Protein AF-A0A9X2E1D4-F1 (afdb_monomer)

Organism: NCBI:txid2950106

Secondary structure (DSSP, 8-state):
----PPEEEEETTTTEEEEE-HHHHHHHHHHHHHHHHTT--EEEEEEPPGGG-S-EEEEEE-TTS-EEEE-SSSSPPPP-HHHHHHHHHHHTSTT-B---PPTT--------

pLDDT: mean 85.26, std 16.74, range [31.23, 97.88]

InterPro domains:
  IPR057204 Domain of unknown function DUF7882 [PF25355] (7-99)

Foldseek 3Di:
DDDQFWKWKFWAVVTDTDTDRLQLLLLVVVLLCVCQVVQHWFKEWEADDVVVDGDIDIDTDHNVIDIDIGHRDPDDHDDDVVVSVVQNVQCPDPNHGYRDDDVPPPDPPPDD

Nearest PDB structures (foldseek):
  4tuu-assembly1_A  TM=3.305E-01  e=2.975E+00  Homo sapiens
  8isi-assembly1_A  TM=3.293E-01  e=4.636E+00  Arabidopsis thaliana
  8iff-assembly1_A  TM=2.941E-01  e=8.737E+00  Arabidopsis thaliana
  5xgj-assembly1_A  TM=2.735E-01  e=6.781E+00  Homo sapiens

Radius of gyration: 14.37 Å; Cα contacts (8 Å, |Δi|>4): 155; chains: 1; bounding box: 40×37×34 Å

Mean predicted aligned error: 6.73 Å

Sequence (112 aa):
MRTDAISHLLYGTPPTPIALDDRALAHLQIVIIGRLRRSEAFLLSLPADVSTGSGRKALWMHGAVPLQFSYSDSQATTIDPAWIELLARAANSPQGLAPLAEPGSVQPDHAA

Structure (mmCIF, N/CA/C/O backbone):
data_AF-A0A9X2E1D4-F1
#
_entry.id   AF-A0A9X2E1D4-F1
#
loop_
_atom_site.group_PDB
_atom_site.id
_atom_site.type_symbol
_atom_site.label_atom_id
_atom_site.label_alt_id
_atom_site.label_comp_id
_atom_site.labe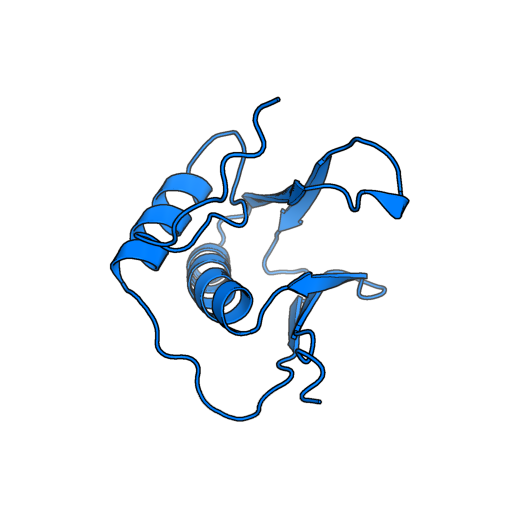l_asym_id
_atom_site.label_entity_id
_atom_site.label_seq_id
_atom_site.pdbx_PDB_ins_code
_atom_site.Cartn_x
_atom_site.Cartn_y
_atom_site.Cartn_z
_atom_site.occupancy
_atom_site.B_iso_or_equiv
_atom_site.auth_seq_id
_atom_site.auth_comp_id
_atom_site.auth_asym_id
_atom_site.auth_atom_id
_atom_site.pdbx_PDB_model_num
ATOM 1 N N . MET A 1 1 ? 28.060 8.495 4.742 1.00 40.59 1 MET A N 1
ATOM 2 C CA . MET A 1 1 ? 27.332 8.143 3.509 1.00 40.59 1 MET A CA 1
ATOM 3 C C . MET A 1 1 ? 26.215 7.202 3.927 1.00 40.59 1 MET A C 1
ATOM 5 O O . MET A 1 1 ? 26.481 6.035 4.169 1.00 40.59 1 MET A O 1
ATOM 9 N N . ARG A 1 2 ? 25.026 7.744 4.215 1.00 42.16 2 ARG A N 1
ATOM 10 C CA . ARG A 1 2 ? 23.866 6.932 4.591 1.00 42.16 2 ARG A CA 1
ATOM 11 C C . ARG A 1 2 ? 23.281 6.436 3.277 1.00 42.16 2 ARG A C 1
ATOM 13 O O . ARG A 1 2 ? 22.779 7.246 2.514 1.00 42.16 2 ARG A O 1
ATOM 20 N N . THR A 1 3 ? 23.486 5.162 2.965 1.00 47.38 3 THR A N 1
ATOM 21 C CA . THR A 1 3 ? 22.736 4.491 1.903 1.00 47.38 3 THR A CA 1
ATOM 22 C C . THR A 1 3 ? 21.268 4.669 2.264 1.00 47.38 3 THR A C 1
ATOM 24 O O . THR A 1 3 ? 20.888 4.241 3.355 1.00 47.38 3 THR A O 1
ATOM 27 N N . ASP A 1 4 ? 20.483 5.364 1.438 1.00 56.28 4 ASP A N 1
ATOM 28 C CA . ASP A 1 4 ? 19.027 5.346 1.571 1.00 56.28 4 ASP A CA 1
ATOM 29 C C . ASP A 1 4 ? 18.621 3.879 1.501 1.00 56.28 4 ASP A C 1
ATOM 31 O O . ASP A 1 4 ? 18.799 3.202 0.485 1.00 56.28 4 ASP A O 1
ATOM 35 N N . ALA A 1 5 ? 18.262 3.328 2.652 1.00 66.19 5 ALA A N 1
ATOM 36 C CA . ALA A 1 5 ? 17.959 1.924 2.753 1.00 66.19 5 ALA A CA 1
ATOM 37 C C . ALA A 1 5 ? 16.579 1.726 2.104 1.00 66.19 5 ALA A C 1
ATOM 39 O O . ALA A 1 5 ? 15.651 2.501 2.320 1.00 66.19 5 ALA A O 1
ATOM 40 N N . ILE A 1 6 ? 16.485 0.752 1.198 1.00 84.56 6 ILE A N 1
ATOM 41 C CA . ILE A 1 6 ? 15.305 0.560 0.353 1.00 84.56 6 ILE A CA 1
ATOM 42 C C . ILE A 1 6 ? 14.345 -0.401 1.049 1.00 84.56 6 ILE A C 1
ATOM 44 O O . ILE A 1 6 ? 14.700 -1.545 1.354 1.00 84.56 6 ILE A O 1
ATOM 48 N N . SER A 1 7 ? 13.112 0.052 1.255 1.00 92.31 7 SER A N 1
ATOM 49 C CA . SER A 1 7 ? 12.005 -0.775 1.721 1.00 92.31 7 SER A CA 1
ATOM 50 C C . SER A 1 7 ? 11.356 -1.550 0.582 1.00 92.31 7 SER A C 1
ATOM 52 O O . SER A 1 7 ? 11.432 -1.168 -0.586 1.00 92.31 7 SER A O 1
ATOM 54 N N . HIS A 1 8 ? 10.693 -2.655 0.918 1.00 94.81 8 HIS A N 1
ATOM 55 C CA . HIS A 1 8 ? 10.088 -3.537 -0.073 1.00 94.81 8 HIS A CA 1
ATOM 56 C C . HIS A 1 8 ? 8.646 -3.911 0.266 1.00 94.81 8 HIS A C 1
ATOM 58 O O . HIS A 1 8 ? 8.340 -4.393 1.359 1.00 94.81 8 HIS A O 1
ATOM 64 N N . LEU A 1 9 ? 7.773 -3.774 -0.730 1.00 95.69 9 LEU A N 1
ATOM 65 C CA . LEU A 1 9 ? 6.499 -4.478 -0.796 1.00 95.69 9 LEU A CA 1
ATOM 66 C C . LEU A 1 9 ? 6.724 -5.815 -1.508 1.00 95.69 9 LEU A C 1
ATOM 68 O O . LEU A 1 9 ? 7.216 -5.842 -2.634 1.00 95.69 9 LEU A O 1
ATOM 72 N N . LEU A 1 10 ? 6.363 -6.920 -0.866 1.00 96.12 10 LEU A N 1
ATOM 73 C CA . LEU A 1 10 ? 6.493 -8.267 -1.416 1.00 96.12 10 LEU A CA 1
ATOM 74 C C . LEU A 1 10 ? 5.098 -8.822 -1.691 1.00 96.12 10 LEU A C 1
ATOM 76 O O . LEU A 1 10 ? 4.271 -8.887 -0.778 1.00 96.12 10 LEU A O 1
ATOM 80 N N . TYR A 1 11 ? 4.840 -9.227 -2.934 1.00 96.00 11 TYR A N 1
ATOM 81 C CA . TYR A 1 11 ? 3.527 -9.726 -3.345 1.00 96.00 11 TYR A CA 1
ATOM 82 C C . TYR A 1 11 ? 3.618 -11.011 -4.176 1.00 96.00 11 TYR A C 1
ATOM 84 O O . TYR A 1 11 ? 4.443 -11.106 -5.086 1.00 96.00 11 TYR A O 1
ATOM 92 N N . GLY A 1 12 ? 2.742 -11.981 -3.894 1.00 95.31 12 GLY A N 1
ATOM 93 C CA . GLY A 1 12 ? 2.590 -13.202 -4.695 1.00 95.31 12 GLY A CA 1
ATOM 94 C C . GLY A 1 12 ? 3.455 -14.395 -4.272 1.00 95.31 12 GLY A C 1
ATOM 95 O O . GLY A 1 12 ? 4.071 -14.408 -3.207 1.00 95.31 12 GLY A O 1
ATOM 96 N N . THR A 1 13 ? 3.460 -15.430 -5.118 1.00 93.81 13 THR A N 1
ATOM 97 C CA . THR A 1 13 ? 4.226 -16.675 -4.936 1.00 93.81 13 THR A CA 1
ATOM 98 C C . THR A 1 13 ? 4.856 -17.109 -6.270 1.00 93.81 13 THR A C 1
ATOM 100 O O . THR A 1 13 ? 4.112 -17.535 -7.157 1.00 93.81 13 THR A O 1
ATOM 103 N N . PRO A 1 14 ? 6.191 -17.039 -6.439 1.00 92.94 14 PRO A N 1
ATOM 104 C CA . PRO A 1 14 ? 7.168 -16.514 -5.480 1.00 92.94 14 PRO A CA 1
ATOM 105 C C . PRO A 1 14 ? 6.973 -15.005 -5.214 1.00 92.94 14 PRO A C 1
ATOM 107 O O . PRO A 1 14 ? 6.415 -14.308 -6.066 1.00 92.94 14 PRO A O 1
ATOM 110 N N . PRO A 1 15 ? 7.394 -14.493 -4.041 1.00 93.31 15 PRO A N 1
ATOM 111 C CA . PRO A 1 15 ? 7.218 -13.086 -3.701 1.00 93.31 15 PRO A CA 1
ATOM 112 C C . PRO A 1 15 ? 7.999 -12.198 -4.671 1.00 93.31 15 PRO A C 1
ATOM 114 O O . PRO A 1 15 ? 9.209 -12.348 -4.834 1.00 93.31 15 PRO A O 1
ATOM 117 N N . THR A 1 16 ? 7.300 -11.258 -5.302 1.00 91.25 16 THR A N 1
ATOM 118 C CA . THR A 1 16 ? 7.904 -10.246 -6.171 1.00 91.25 16 THR A CA 1
ATOM 119 C C . THR A 1 16 ? 8.210 -8.992 -5.349 1.00 91.25 16 THR A C 1
ATOM 121 O O . THR A 1 16 ? 7.266 -8.401 -4.816 1.00 91.25 16 THR A O 1
ATOM 124 N N . PRO A 1 17 ? 9.486 -8.579 -5.221 1.00 92.75 17 PRO A N 1
ATOM 125 C CA . PRO A 1 17 ? 9.865 -7.371 -4.499 1.00 92.75 17 PRO A CA 1
A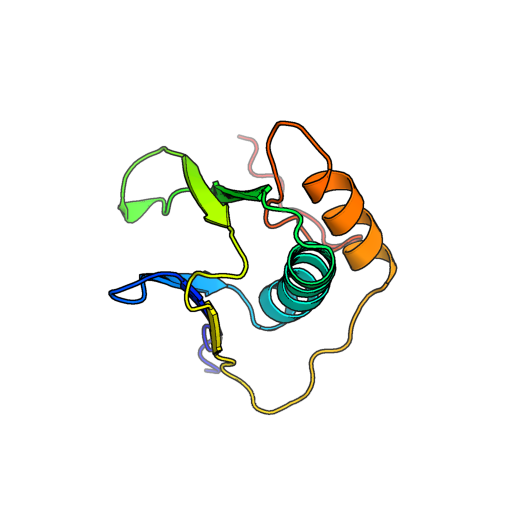TOM 126 C C . PRO A 1 17 ? 9.604 -6.109 -5.320 1.00 92.75 17 PRO A C 1
ATOM 128 O O . PRO A 1 17 ? 9.922 -6.036 -6.507 1.00 92.75 17 PRO A O 1
ATOM 131 N N . ILE A 1 18 ? 9.056 -5.096 -4.656 1.00 91.75 18 ILE A N 1
ATOM 132 C CA . ILE A 1 18 ? 8.839 -3.753 -5.193 1.00 91.75 18 ILE A CA 1
ATOM 133 C C . ILE A 1 18 ? 9.516 -2.770 -4.242 1.00 91.75 18 ILE A C 1
ATOM 135 O O . ILE A 1 18 ? 9.069 -2.603 -3.107 1.00 91.75 18 ILE A O 1
ATOM 139 N N . ALA A 1 19 ? 10.595 -2.153 -4.719 1.00 91.25 19 ALA A N 1
ATOM 140 C CA . ALA A 1 19 ? 11.361 -1.149 -3.993 1.00 91.25 19 ALA A CA 1
ATOM 141 C C . ALA A 1 19 ? 10.561 0.151 -3.838 1.00 91.25 19 ALA A C 1
ATOM 143 O O . ALA A 1 19 ? 10.025 0.675 -4.818 1.00 91.25 19 ALA A O 1
ATOM 144 N N . LEU A 1 20 ? 10.485 0.658 -2.611 1.00 90.31 20 LEU A N 1
ATOM 145 C CA . LEU A 1 20 ? 9.813 1.898 -2.232 1.00 90.31 20 LEU A CA 1
ATOM 146 C C . LEU A 1 20 ? 10.583 2.550 -1.079 1.00 90.31 20 LEU A C 1
ATOM 148 O O . LEU A 1 20 ? 11.219 1.855 -0.287 1.00 90.31 20 LEU A O 1
ATOM 152 N N . ASP A 1 21 ? 10.472 3.867 -0.937 1.00 90.56 21 ASP A N 1
ATOM 153 C CA . ASP A 1 21 ? 10.943 4.551 0.269 1.00 90.56 21 ASP A CA 1
ATOM 154 C C . ASP A 1 21 ? 10.112 4.109 1.484 1.00 90.56 21 ASP A C 1
ATOM 156 O O . ASP A 1 21 ? 8.893 3.943 1.368 1.00 90.56 21 ASP A O 1
ATOM 160 N N . ASP A 1 22 ? 10.730 3.982 2.664 1.00 91.81 22 ASP A N 1
ATOM 161 C CA . ASP A 1 22 ? 10.056 3.589 3.917 1.00 91.81 22 ASP A CA 1
ATOM 162 C C . ASP A 1 22 ? 8.790 4.419 4.169 1.00 91.81 22 ASP A C 1
ATOM 164 O O . ASP A 1 22 ? 7.723 3.884 4.486 1.00 91.81 22 ASP A O 1
ATOM 168 N N . ARG A 1 23 ? 8.884 5.738 3.943 1.00 92.75 23 ARG A N 1
ATOM 169 C CA . ARG A 1 23 ? 7.764 6.665 4.124 1.00 92.75 23 ARG A CA 1
ATOM 170 C C . ARG A 1 23 ? 6.629 6.373 3.152 1.00 92.75 23 ARG A C 1
ATOM 172 O O . ARG A 1 23 ? 5.483 6.277 3.586 1.00 92.75 23 ARG A O 1
ATOM 179 N N . ALA A 1 24 ? 6.921 6.178 1.870 1.00 93.31 24 ALA A N 1
ATOM 180 C CA . ALA A 1 24 ? 5.905 5.818 0.887 1.00 93.31 24 ALA A CA 1
ATOM 181 C C . ALA A 1 24 ? 5.276 4.449 1.207 1.00 93.31 24 ALA A C 1
ATOM 183 O O . ALA A 1 24 ? 4.051 4.309 1.158 1.00 93.31 24 ALA A O 1
ATOM 184 N N . LEU A 1 25 ? 6.090 3.458 1.597 1.00 95.19 25 LEU A N 1
ATOM 185 C CA . LEU A 1 25 ? 5.619 2.121 1.962 1.00 95.19 25 LEU A CA 1
ATOM 186 C C . LEU A 1 25 ? 4.665 2.164 3.162 1.00 95.19 25 LEU A C 1
ATOM 188 O O . LEU A 1 25 ? 3.619 1.520 3.115 1.00 95.19 25 LEU A O 1
ATOM 192 N N . ALA A 1 26 ? 4.968 2.965 4.187 1.00 95.94 26 ALA A N 1
ATOM 193 C CA . ALA A 1 26 ? 4.121 3.116 5.370 1.00 95.94 26 ALA A CA 1
ATOM 194 C C . ALA A 1 26 ? 2.725 3.667 5.031 1.00 95.94 26 ALA A C 1
ATOM 196 O O . ALA A 1 26 ? 1.709 3.141 5.496 1.00 95.94 26 ALA A O 1
ATOM 197 N N . HIS A 1 27 ? 2.653 4.685 4.170 1.00 97.12 27 HIS A N 1
ATOM 198 C CA . HIS A 1 27 ? 1.376 5.262 3.743 1.00 97.12 27 HIS A CA 1
ATOM 199 C C . HIS A 1 27 ? 0.592 4.301 2.840 1.00 97.12 27 HIS A C 1
ATOM 201 O O . HIS A 1 27 ? -0.612 4.101 3.030 1.00 97.12 27 HIS A O 1
ATOM 207 N N . LEU A 1 28 ? 1.276 3.647 1.894 1.00 96.62 28 LEU A N 1
ATOM 208 C CA . LEU A 1 28 ? 0.672 2.628 1.038 1.00 96.62 28 LEU A CA 1
ATOM 209 C C . LEU A 1 28 ? 0.149 1.446 1.859 1.00 96.62 28 LEU A C 1
ATOM 211 O O . LEU A 1 28 ? -0.969 1.001 1.609 1.00 96.62 28 LEU A O 1
ATOM 215 N N . GLN A 1 29 ? 0.889 0.972 2.866 1.00 97.44 29 GLN A N 1
ATOM 216 C CA . GLN A 1 29 ? 0.466 -0.119 3.748 1.00 97.44 29 GLN A CA 1
ATOM 217 C C . GLN A 1 29 ? -0.895 0.170 4.383 1.00 97.44 29 GLN A C 1
ATOM 219 O O . GLN A 1 29 ? -1.776 -0.691 4.353 1.00 97.44 29 GLN A O 1
ATOM 224 N N . ILE A 1 30 ? -1.091 1.375 4.923 1.00 97.81 30 ILE A N 1
ATOM 225 C CA . ILE A 1 30 ? -2.353 1.771 5.565 1.00 97.81 30 ILE A CA 1
ATOM 226 C C . ILE A 1 30 ? -3.520 1.672 4.574 1.00 97.81 30 ILE A C 1
ATOM 228 O O . ILE A 1 30 ? -4.550 1.068 4.886 1.00 97.81 30 ILE A O 1
ATOM 232 N N . VAL A 1 31 ? -3.354 2.210 3.362 1.00 97.88 31 VAL A N 1
ATOM 233 C CA . VAL A 1 31 ? -4.402 2.184 2.330 1.00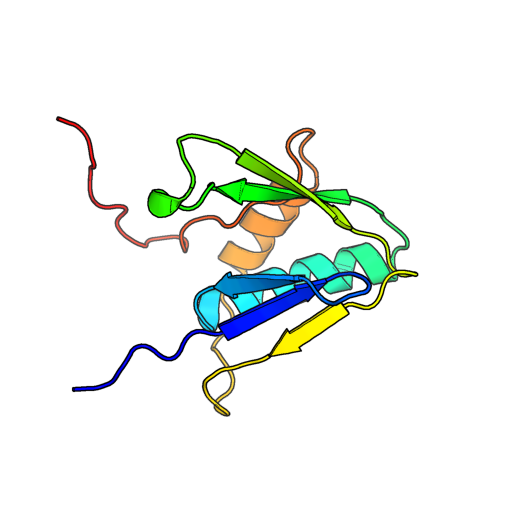 97.88 31 VAL A CA 1
ATOM 234 C C . VAL A 1 31 ? -4.659 0.759 1.836 1.00 97.88 31 VAL A C 1
ATOM 236 O O . VAL A 1 31 ? -5.812 0.326 1.806 1.00 97.88 31 VAL A O 1
ATOM 239 N N . ILE A 1 32 ? -3.603 0.008 1.509 1.00 97.56 32 ILE A N 1
ATOM 240 C CA . ILE A 1 32 ? -3.676 -1.375 1.015 1.00 97.56 32 ILE A CA 1
ATOM 241 C C . ILE A 1 32 ? -4.409 -2.260 2.029 1.00 97.56 32 ILE A C 1
ATOM 243 O O . ILE A 1 32 ? -5.405 -2.895 1.681 1.00 97.56 32 ILE A O 1
ATOM 247 N N . ILE A 1 33 ? -3.977 -2.267 3.294 1.00 97.81 33 ILE A N 1
ATOM 248 C CA . ILE A 1 33 ? -4.612 -3.070 4.347 1.00 97.81 33 ILE A CA 1
ATOM 249 C C . ILE A 1 33 ? -6.057 -2.629 4.574 1.00 97.81 33 ILE A C 1
ATOM 251 O O . ILE A 1 33 ? -6.938 -3.478 4.717 1.00 97.81 33 ILE A O 1
ATOM 255 N N . GLY A 1 34 ? -6.326 -1.321 4.556 1.00 97.00 34 GLY A N 1
ATOM 256 C CA . GLY A 1 34 ? -7.682 -0.791 4.659 1.00 97.00 34 GLY A CA 1
ATOM 257 C C . GLY A 1 34 ? -8.625 -1.402 3.620 1.00 97.00 34 GLY A C 1
ATOM 258 O O . GLY A 1 34 ? -9.720 -1.837 3.977 1.00 97.00 34 GLY A O 1
ATOM 259 N N . ARG A 1 35 ? -8.194 -1.488 2.356 1.00 95.94 35 ARG A N 1
ATOM 260 C CA . ARG A 1 35 ? -8.989 -2.087 1.270 1.00 95.94 35 ARG A CA 1
ATOM 261 C C . ARG A 1 35 ? -9.132 -3.597 1.402 1.00 95.94 35 ARG A C 1
ATOM 263 O O . ARG A 1 35 ? -10.248 -4.111 1.362 1.00 95.94 35 ARG A O 1
ATOM 270 N N . LEU A 1 36 ? -8.027 -4.306 1.629 1.00 96.88 36 LEU A N 1
ATOM 271 C CA . LEU A 1 36 ? -8.047 -5.768 1.718 1.00 96.88 36 LEU A CA 1
ATOM 272 C C . LEU A 1 36 ? -8.896 -6.265 2.898 1.00 96.88 36 LEU A C 1
ATOM 274 O O . LEU A 1 36 ? -9.599 -7.262 2.759 1.00 96.88 36 LEU A O 1
ATOM 278 N N . ARG A 1 37 ? -8.929 -5.537 4.026 1.00 95.94 37 ARG A N 1
ATOM 279 C CA . ARG A 1 37 ? -9.825 -5.846 5.160 1.00 95.94 37 ARG A CA 1
ATOM 280 C C . ARG A 1 37 ? -11.311 -5.708 4.824 1.00 95.94 37 ARG A C 1
ATOM 282 O O . ARG A 1 37 ? -12.130 -6.344 5.479 1.00 95.94 37 ARG A O 1
ATOM 289 N N . ARG A 1 38 ? -11.665 -4.905 3.817 1.00 95.75 38 ARG A N 1
ATOM 290 C CA . ARG A 1 38 ? -13.034 -4.787 3.287 1.00 95.75 38 ARG A CA 1
ATOM 291 C C . ARG A 1 38 ? -13.313 -5.769 2.147 1.00 95.75 38 ARG A C 1
ATOM 293 O O . ARG A 1 38 ? -14.353 -5.675 1.511 1.00 95.75 38 ARG A O 1
ATOM 300 N N . SER A 1 39 ? -12.404 -6.717 1.900 1.00 95.50 39 SER A N 1
ATOM 301 C CA . SER A 1 39 ? -12.462 -7.646 0.762 1.00 95.50 39 SER A CA 1
ATOM 302 C C . SER A 1 39 ? -12.537 -6.936 -0.596 1.00 95.50 39 SER A C 1
ATOM 304 O O . SER A 1 39 ? -13.048 -7.484 -1.569 1.00 95.50 39 SER A O 1
ATOM 306 N N . GLU A 1 40 ? -12.012 -5.712 -0.678 1.00 95.31 40 GLU A N 1
ATOM 307 C CA . GLU A 1 40 ? -11.929 -4.963 -1.926 1.00 95.31 40 GLU A CA 1
ATOM 308 C C . GLU A 1 40 ? -10.621 -5.307 -2.631 1.00 95.31 40 GLU A C 1
ATOM 310 O O . GLU A 1 40 ? -9.543 -4.884 -2.208 1.00 95.31 40 GLU A O 1
ATOM 315 N N . ALA A 1 41 ? -10.721 -6.066 -3.716 1.00 95.19 41 ALA A N 1
ATOM 316 C CA . ALA A 1 41 ? -9.612 -6.266 -4.633 1.00 95.19 41 ALA A CA 1
ATOM 317 C C . ALA A 1 41 ? -9.409 -5.019 -5.504 1.00 95.19 41 ALA A C 1
ATOM 319 O O . ALA A 1 41 ? -10.372 -4.328 -5.844 1.00 95.19 41 ALA A O 1
ATOM 320 N N . PHE A 1 42 ? -8.163 -4.706 -5.851 1.00 95.75 42 PHE A N 1
ATOM 321 C CA . PHE A 1 42 ? -7.853 -3.479 -6.584 1.00 95.75 42 PHE A CA 1
ATOM 322 C C . PHE A 1 42 ? -6.555 -3.572 -7.379 1.00 95.75 42 PHE A C 1
ATOM 324 O O . PHE A 1 42 ? -5.713 -4.427 -7.123 1.00 95.75 42 PHE A O 1
ATOM 331 N N . LEU A 1 43 ? -6.377 -2.656 -8.333 1.00 95.56 43 LEU A N 1
ATOM 332 C CA . LEU A 1 43 ? -5.125 -2.504 -9.070 1.00 95.56 43 LEU A CA 1
ATOM 333 C C . LEU A 1 43 ? -4.141 -1.610 -8.306 1.00 95.56 43 LEU A C 1
ATOM 335 O O . LEU A 1 43 ? -4.507 -0.517 -7.878 1.00 95.56 43 LEU A O 1
ATOM 339 N N . LEU A 1 44 ? -2.890 -2.049 -8.190 1.00 95.06 44 LEU A N 1
ATOM 340 C CA . LEU A 1 44 ? -1.735 -1.235 -7.819 1.00 95.06 44 LEU A CA 1
ATOM 341 C C . LEU A 1 44 ? -0.908 -0.957 -9.082 1.00 95.06 44 LEU A C 1
ATOM 343 O O . LEU A 1 44 ? -0.270 -1.853 -9.631 1.00 95.06 44 LEU A O 1
ATOM 347 N N . SER A 1 45 ? -0.944 0.287 -9.544 1.00 92.25 45 SER A N 1
ATOM 348 C CA . SER A 1 45 ? -0.190 0.804 -10.683 1.00 92.25 45 SER A CA 1
ATOM 349 C C . SER A 1 45 ? 1.160 1.350 -10.220 1.00 92.25 45 SER A C 1
ATOM 351 O O . SER A 1 45 ? 1.221 2.295 -9.439 1.00 92.25 45 SER A O 1
ATOM 353 N N . LEU A 1 46 ? 2.245 0.796 -10.746 1.00 88.25 46 LEU A N 1
ATOM 354 C CA . LEU A 1 46 ? 3.618 1.192 -10.456 1.00 88.25 46 LEU A CA 1
ATOM 355 C C . LEU A 1 46 ? 4.280 1.748 -11.726 1.00 88.25 46 LEU A C 1
ATOM 357 O O . LEU A 1 46 ? 4.061 1.202 -12.819 1.00 88.25 46 LEU A O 1
ATOM 361 N N . PRO A 1 47 ? 5.101 2.806 -11.611 1.00 78.50 47 PRO A N 1
ATOM 362 C CA . PRO A 1 47 ? 5.965 3.207 -12.713 1.00 78.50 47 PRO A CA 1
ATOM 363 C C . PRO A 1 47 ? 6.911 2.048 -13.065 1.00 78.50 47 PRO A C 1
ATOM 365 O O . PRO A 1 47 ? 7.335 1.297 -12.181 1.00 78.50 47 PRO A O 1
ATOM 368 N N . ALA A 1 48 ? 7.215 1.854 -14.351 1.00 69.38 48 ALA A N 1
ATOM 369 C CA . ALA A 1 48 ? 8.306 0.953 -14.703 1.00 69.38 48 ALA A CA 1
ATOM 370 C C . ALA A 1 48 ? 9.634 1.557 -14.250 1.00 69.38 48 ALA A C 1
ATOM 372 O O . ALA A 1 48 ? 9.836 2.770 -14.302 1.00 69.38 48 ALA A O 1
ATOM 373 N N . ASP A 1 49 ? 10.536 0.680 -13.831 1.00 62.81 49 ASP A N 1
ATOM 374 C CA . ASP A 1 49 ? 11.930 1.042 -13.653 1.00 62.81 49 ASP A CA 1
ATOM 375 C C . ASP A 1 49 ? 12.509 1.436 -15.023 1.00 62.81 49 ASP A C 1
ATOM 377 O O . ASP A 1 49 ? 12.335 0.726 -16.019 1.00 62.81 49 ASP A O 1
ATOM 381 N N . VAL A 1 50 ? 13.193 2.581 -15.060 1.00 53.81 50 VAL A N 1
ATOM 382 C CA . VAL A 1 50 ? 13.851 3.148 -16.245 1.00 53.81 50 VAL A CA 1
ATOM 383 C C . VAL A 1 50 ? 14.820 2.134 -16.868 1.00 53.81 50 VAL A C 1
ATOM 385 O O . VAL A 1 50 ? 14.992 2.115 -18.086 1.00 53.81 50 VAL A O 1
ATOM 388 N N . SER A 1 51 ? 15.391 1.238 -16.054 1.00 57.50 51 SER A N 1
ATOM 389 C CA . SER A 1 51 ? 16.294 0.170 -16.496 1.00 57.50 51 SER A CA 1
ATOM 390 C C . SER A 1 51 ? 15.617 -0.908 -17.357 1.00 57.50 51 SER A C 1
ATOM 392 O O . SER A 1 51 ? 16.280 -1.559 -18.163 1.00 57.50 51 SER A O 1
ATOM 394 N N . THR A 1 52 ? 14.301 -1.108 -17.208 1.00 56.84 52 THR A N 1
ATOM 395 C CA . THR A 1 52 ? 13.555 -2.215 -17.837 1.00 56.84 52 THR A CA 1
ATOM 396 C C . THR A 1 52 ? 12.718 -1.782 -19.048 1.00 56.84 52 THR A C 1
ATOM 398 O O . THR A 1 52 ? 12.014 -2.606 -19.632 1.00 56.84 52 THR A O 1
ATOM 401 N N . GLY A 1 53 ? 12.821 -0.513 -19.454 1.00 53.62 53 GLY A N 1
ATOM 402 C CA . GLY A 1 53 ? 12.061 0.086 -20.551 1.00 53.62 53 GLY A CA 1
ATOM 403 C C . GLY A 1 53 ? 10.837 0.877 -20.079 1.00 53.62 53 GLY A C 1
ATOM 404 O O . GLY A 1 53 ? 10.230 0.579 -19.052 1.00 53.62 53 GLY A O 1
ATOM 405 N N . SER A 1 54 ? 10.475 1.907 -20.851 1.00 57.25 54 SER A N 1
ATOM 406 C CA . SER A 1 54 ? 9.291 2.747 -20.624 1.00 57.25 54 SER A CA 1
ATOM 407 C C . SER A 1 54 ? 8.023 1.888 -20.578 1.00 57.25 54 SER A C 1
ATOM 409 O O . SER A 1 54 ? 7.604 1.319 -21.586 1.00 57.25 54 SER A O 1
ATOM 411 N N . GLY A 1 55 ? 7.415 1.772 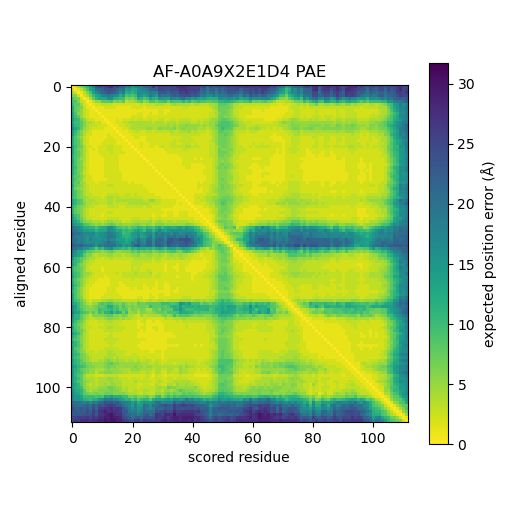-19.400 1.00 69.06 55 GLY A N 1
ATOM 412 C CA . GLY A 1 55 ? 6.214 0.976 -19.195 1.00 69.06 55 GLY A CA 1
ATOM 413 C C . GLY A 1 55 ? 5.501 1.302 -17.886 1.00 69.06 55 GLY A C 1
ATOM 414 O O . GLY A 1 55 ? 5.934 2.135 -17.090 1.00 69.06 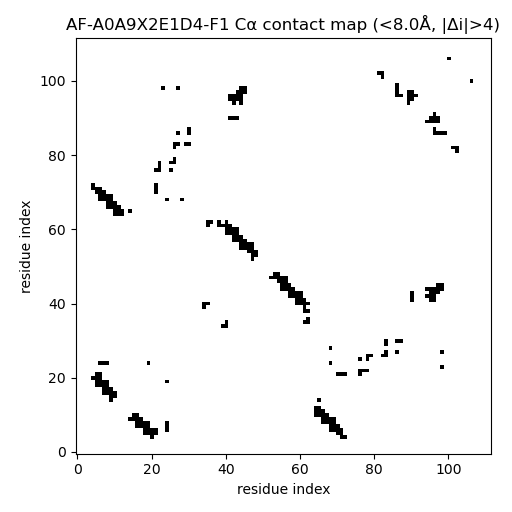55 GLY A O 1
ATOM 415 N N . ARG A 1 56 ? 4.382 0.621 -17.649 1.00 77.00 56 ARG A N 1
ATOM 416 C CA . ARG A 1 56 ? 3.670 0.618 -16.366 1.00 77.00 56 ARG A CA 1
ATOM 417 C C . ARG A 1 56 ? 3.529 -0.827 -15.920 1.00 77.00 56 ARG A C 1
ATOM 419 O O . ARG A 1 56 ? 3.154 -1.677 -16.725 1.00 77.00 56 ARG A O 1
ATOM 426 N N . LYS A 1 57 ? 3.810 -1.106 -14.651 1.00 85.88 57 LYS A N 1
ATOM 427 C CA . LYS A 1 57 ? 3.483 -2.396 -14.035 1.00 85.88 57 LYS A CA 1
ATOM 428 C C . LYS A 1 57 ? 2.162 -2.234 -13.293 1.00 85.88 57 LYS A C 1
ATOM 430 O O . LYS A 1 57 ? 1.981 -1.254 -12.582 1.00 85.88 57 LYS A O 1
ATOM 435 N N . ALA A 1 58 ? 1.235 -3.166 -13.470 1.00 89.12 58 ALA A N 1
ATOM 436 C CA . ALA A 1 58 ? -0.032 -3.167 -12.750 1.00 89.12 58 ALA A CA 1
ATOM 437 C C . ALA A 1 58 ? -0.196 -4.509 -12.038 1.00 89.12 58 ALA A C 1
ATOM 439 O O . ALA A 1 58 ? -0.137 -5.562 -12.669 1.00 89.12 58 ALA A O 1
ATOM 440 N N . LEU A 1 59 ? -0.371 -4.464 -10.721 1.00 92.12 59 LEU A N 1
ATOM 441 C CA . LEU A 1 59 ? -0.554 -5.635 -9.875 1.00 92.12 59 LEU A CA 1
ATOM 442 C C . LEU A 1 59 ? -2.011 -5.699 -9.437 1.00 92.12 59 LEU A C 1
ATOM 444 O O . LEU A 1 59 ? -2.540 -4.735 -8.887 1.00 92.12 59 LEU A O 1
ATOM 448 N N . TRP A 1 60 ? -2.664 -6.834 -9.666 1.00 94.94 60 TRP A N 1
ATOM 449 C CA . TRP A 1 60 ? -3.960 -7.100 -9.055 1.00 94.94 60 TRP A CA 1
ATOM 450 C C . TRP A 1 60 ? -3.745 -7.537 -7.610 1.00 94.94 60 TRP A C 1
ATOM 452 O O . TRP A 1 60 ? -3.118 -8.564 -7.378 1.00 94.94 60 TRP A O 1
ATOM 462 N N . MET A 1 61 ? -4.252 -6.759 -6.657 1.00 95.88 61 MET A N 1
ATOM 463 C CA . MET A 1 61 ? -4.105 -6.984 -5.223 1.00 95.88 61 MET A CA 1
ATOM 464 C C . MET A 1 61 ? -5.366 -7.648 -4.667 1.00 95.88 61 MET A C 1
ATOM 466 O O . MET A 1 61 ? -6.472 -7.124 -4.808 1.00 95.88 61 MET A O 1
ATOM 470 N N . HIS A 1 62 ? -5.199 -8.783 -3.991 1.00 97.25 62 HIS A N 1
ATOM 471 C CA . HIS A 1 62 ? -6.279 -9.541 -3.359 1.00 97.25 62 HIS A CA 1
ATOM 472 C C . HIS A 1 62 ? -5.826 -10.131 -2.015 1.00 97.25 62 HIS A C 1
ATOM 474 O O . HIS A 1 62 ? -4.692 -10.591 -1.896 1.00 97.25 62 HIS A O 1
ATOM 480 N N . GLY A 1 63 ? -6.720 -10.162 -1.018 1.00 96.25 63 GLY A N 1
ATOM 481 C CA . GLY A 1 63 ? -6.394 -10.536 0.369 1.00 96.25 63 GLY A CA 1
ATOM 482 C C . GLY A 1 63 ? -6.046 -12.013 0.584 1.00 96.25 63 GLY A C 1
ATOM 483 O O . GLY A 1 63 ? -5.484 -12.364 1.613 1.00 96.25 63 GLY A O 1
ATOM 484 N N . ALA A 1 64 ? -6.350 -12.871 -0.391 1.00 96.12 64 ALA A N 1
ATOM 485 C CA . ALA A 1 64 ? -5.959 -14.285 -0.382 1.00 96.12 64 ALA A CA 1
ATOM 486 C C . ALA A 1 64 ? -4.534 -14.541 -0.913 1.00 96.12 64 ALA A C 1
ATOM 488 O O . ALA A 1 64 ? -4.075 -15.679 -0.892 1.00 96.12 64 ALA A O 1
ATOM 489 N N . VAL A 1 65 ? -3.844 -13.515 -1.423 1.00 96.94 65 VAL A N 1
ATOM 490 C CA . VAL A 1 65 ? -2.474 -13.640 -1.937 1.00 96.94 65 VAL A CA 1
ATOM 491 C C . VAL A 1 65 ? -1.487 -13.176 -0.862 1.00 96.94 65 VAL A C 1
ATOM 493 O O . VAL A 1 65 ? -1.727 -12.128 -0.258 1.00 96.94 65 VAL A O 1
ATOM 496 N N . PRO A 1 66 ? -0.376 -13.902 -0.626 1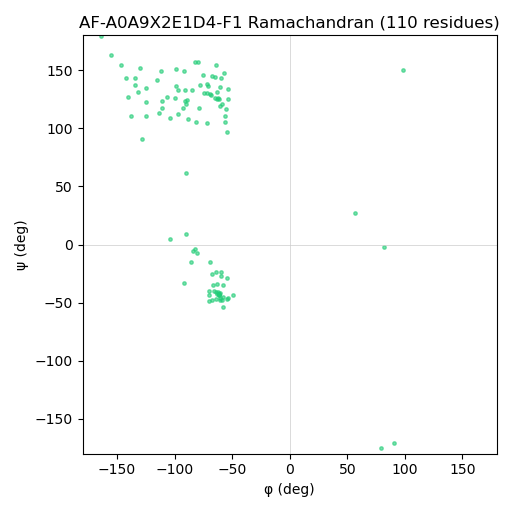.00 97.06 66 PRO A N 1
ATOM 497 C CA . PRO A 1 66 ? 0.647 -13.475 0.320 1.00 97.06 66 PRO A CA 1
ATOM 498 C C . PRO A 1 66 ? 1.156 -12.058 0.036 1.00 97.06 66 PRO A C 1
ATOM 500 O O . PRO A 1 66 ? 1.459 -11.699 -1.105 1.00 97.06 66 PRO A O 1
ATOM 503 N N . LEU A 1 67 ? 1.239 -11.272 1.107 1.00 97.50 67 LEU A N 1
ATOM 504 C CA . LEU A 1 67 ? 1.612 -9.866 1.105 1.00 97.50 67 LEU A CA 1
ATOM 505 C C . LEU A 1 67 ? 2.493 -9.589 2.324 1.00 97.50 67 LEU A C 1
ATOM 507 O O . LEU A 1 67 ? 2.096 -9.890 3.450 1.00 97.50 67 LEU A O 1
ATOM 511 N N . GLN A 1 68 ? 3.663 -8.996 2.109 1.00 97.31 68 GLN A N 1
ATOM 512 C CA . GLN A 1 68 ? 4.581 -8.606 3.177 1.00 97.31 68 GLN A CA 1
ATOM 513 C C . GLN A 1 68 ? 5.112 -7.189 2.942 1.00 97.31 68 GLN A C 1
ATOM 515 O O . GLN A 1 68 ? 5.387 -6.789 1.812 1.00 97.31 68 GLN A O 1
ATOM 520 N N . PHE A 1 69 ? 5.274 -6.451 4.037 1.00 96.44 69 PHE A N 1
ATOM 521 C CA . PHE A 1 69 ? 5.910 -5.138 4.081 1.00 96.44 69 PHE A CA 1
ATOM 522 C C . PHE A 1 69 ? 7.238 -5.298 4.822 1.00 96.44 69 PHE A C 1
ATOM 524 O O . PHE A 1 69 ? 7.248 -5.717 5.980 1.00 96.44 69 PHE A O 1
ATOM 531 N N . SER A 1 70 ? 8.350 -5.035 4.142 1.00 95.44 70 SER A N 1
ATOM 532 C CA . SER A 1 70 ? 9.697 -5.137 4.702 1.00 95.44 70 SER A CA 1
ATOM 533 C C . SER A 1 70 ? 10.310 -3.749 4.774 1.00 95.44 70 SER A C 1
ATOM 535 O O . SER A 1 70 ? 10.578 -3.154 3.730 1.00 95.44 70 SER A O 1
ATOM 537 N N . TYR A 1 71 ? 10.535 -3.262 5.993 1.00 93.69 71 TYR A N 1
ATOM 538 C CA . TYR A 1 71 ? 11.109 -1.942 6.241 1.00 93.69 71 TYR A CA 1
ATOM 539 C C . TYR A 1 71 ? 12.625 -1.998 6.364 1.00 93.69 71 TYR A C 1
ATOM 541 O O . TYR A 1 71 ? 13.183 -3.015 6.785 1.00 93.69 71 TYR A O 1
ATOM 549 N N . SER A 1 72 ? 13.277 -0.915 5.958 1.00 88.44 72 SER A N 1
ATOM 550 C CA . SER A 1 72 ? 14.728 -0.803 5.979 1.00 88.44 72 SER A CA 1
ATOM 551 C C . SER A 1 72 ? 15.230 -0.182 7.287 1.00 88.44 72 SER A C 1
ATOM 553 O O . SER A 1 72 ? 16.269 -0.597 7.807 1.00 88.44 72 SER A O 1
ATOM 555 N N . ASP A 1 73 ? 14.450 0.737 7.865 1.00 83.12 73 ASP A N 1
ATOM 556 C CA . ASP A 1 73 ? 14.597 1.227 9.231 1.00 83.12 73 ASP A CA 1
ATOM 557 C C . ASP A 1 73 ? 13.604 0.519 10.177 1.00 83.12 73 ASP A C 1
ATOM 559 O O . ASP A 1 73 ? 12.515 0.083 9.806 1.00 83.12 73 ASP A O 1
ATOM 563 N N . SER A 1 74 ? 13.998 0.405 11.441 1.00 77.31 74 SER A N 1
ATOM 564 C CA . SER A 1 74 ? 13.152 -0.067 12.540 1.00 77.31 74 SER A CA 1
ATOM 565 C C . SER A 1 74 ? 12.316 1.051 13.173 1.00 77.31 74 SER A C 1
ATOM 567 O O . SER A 1 74 ? 11.376 0.765 13.918 1.00 77.31 74 SER A O 1
ATOM 569 N N . GLN A 1 75 ? 12.646 2.319 12.903 1.00 82.19 75 GLN A N 1
ATOM 570 C CA . GLN A 1 75 ? 11.903 3.465 13.414 1.00 82.19 75 GLN A CA 1
ATOM 571 C C . GLN A 1 75 ? 10.542 3.609 12.730 1.00 82.19 75 GLN A C 1
ATOM 573 O O . GLN A 1 75 ? 10.408 3.503 11.511 1.00 82.19 75 GLN A O 1
ATOM 578 N N . ALA A 1 76 ? 9.517 3.913 13.527 1.00 80.19 76 ALA A N 1
ATOM 579 C CA . ALA A 1 76 ? 8.187 4.172 12.998 1.00 80.19 76 ALA A CA 1
ATOM 580 C C . ALA A 1 76 ? 8.202 5.433 12.120 1.00 80.19 76 ALA A C 1
ATOM 582 O O . ALA A 1 76 ? 8.603 6.512 12.560 1.00 80.19 76 ALA A O 1
ATOM 583 N N . THR A 1 77 ? 7.728 5.308 10.880 1.00 88.69 77 THR A N 1
ATOM 584 C CA . THR A 1 77 ? 7.555 6.463 9.996 1.00 88.69 77 THR A CA 1
ATOM 585 C C . THR A 1 77 ? 6.381 7.321 10.477 1.00 88.69 77 THR A C 1
ATOM 587 O O . THR A 1 77 ? 5.277 6.815 10.676 1.00 88.69 77 THR A O 1
ATOM 590 N N . THR A 1 78 ? 6.588 8.635 10.609 1.00 91.75 78 THR A N 1
ATOM 591 C CA . THR A 1 78 ? 5.499 9.598 10.835 1.00 91.75 78 THR A CA 1
ATOM 592 C C . THR A 1 78 ? 4.513 9.583 9.669 1.00 91.75 78 THR A C 1
ATOM 594 O O . THR A 1 78 ? 4.910 9.801 8.523 1.00 91.75 78 THR A O 1
ATOM 597 N N . ILE A 1 79 ? 3.234 9.375 9.979 1.00 95.75 79 ILE A N 1
ATOM 598 C CA . ILE A 1 79 ? 2.143 9.326 9.003 1.00 95.75 79 ILE A CA 1
ATOM 599 C C . ILE A 1 79 ? 1.537 10.716 8.803 1.00 95.75 79 ILE A C 1
ATOM 601 O O . ILE A 1 79 ? 1.208 11.395 9.775 1.00 95.75 79 ILE A O 1
ATOM 605 N N . ASP A 1 80 ? 1.345 11.097 7.544 1.00 96.56 80 ASP A N 1
ATOM 606 C CA . ASP A 1 80 ? 0.579 12.260 7.110 1.00 96.56 80 ASP A CA 1
ATOM 607 C C . ASP A 1 80 ? -0.853 11.838 6.709 1.00 96.56 80 ASP A C 1
ATOM 609 O O . ASP A 1 80 ? -1.048 11.160 5.690 1.00 96.56 80 ASP A O 1
ATOM 613 N N . PRO A 1 81 ? -1.885 12.247 7.471 1.00 96.06 81 PRO A N 1
ATOM 614 C CA . PRO A 1 81 ? -3.279 11.966 7.141 1.00 96.06 81 PRO A CA 1
ATOM 615 C C . PRO A 1 81 ? -3.715 12.503 5.770 1.00 96.06 81 PRO A C 1
ATOM 617 O O . PRO A 1 81 ? -4.494 11.841 5.084 1.00 96.06 81 PRO A O 1
ATOM 620 N N .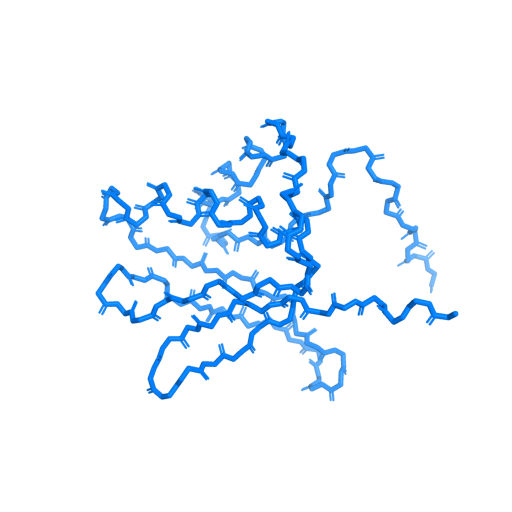 ALA A 1 82 ? -3.202 13.659 5.336 1.00 96.25 82 ALA A N 1
ATOM 621 C CA . ALA A 1 82 ? -3.568 14.249 4.049 1.00 96.25 82 ALA A CA 1
ATOM 622 C C . ALA A 1 82 ? -3.082 13.380 2.880 1.00 96.25 82 ALA A C 1
ATOM 624 O O . ALA A 1 82 ? -3.778 13.229 1.868 1.00 96.25 82 ALA A O 1
ATOM 625 N N . TRP A 1 83 ? -1.919 12.746 3.036 1.00 97.25 83 TRP A N 1
ATOM 626 C CA . TRP A 1 83 ? -1.396 11.805 2.053 1.00 97.25 83 TRP A CA 1
ATOM 627 C C . TRP A 1 83 ? -2.207 10.507 2.020 1.00 97.25 83 TRP A C 1
ATOM 629 O O . TRP A 1 83 ? -2.524 10.012 0.937 1.00 97.25 83 TRP A O 1
ATOM 639 N N . ILE A 1 84 ? -2.628 9.991 3.182 1.00 97.56 84 ILE A N 1
ATOM 640 C CA . ILE A 1 84 ? -3.539 8.837 3.253 1.00 97.56 84 ILE A CA 1
ATOM 641 C C . ILE A 1 84 ? -4.841 9.124 2.509 1.00 97.56 84 ILE A C 1
ATOM 643 O O . ILE A 1 84 ? -5.284 8.290 1.720 1.00 97.56 84 ILE A O 1
ATOM 647 N N . GLU A 1 85 ? -5.440 10.298 2.707 1.00 96.00 85 GLU A N 1
ATOM 648 C CA . GLU A 1 85 ? -6.645 10.686 1.973 1.00 96.00 85 GLU A CA 1
ATOM 649 C C . GLU A 1 85 ? -6.411 10.756 0.463 1.00 96.00 85 GLU A C 1
ATOM 651 O O . GLU A 1 85 ? -7.236 10.275 -0.317 1.00 96.00 85 GLU A O 1
ATOM 656 N N . LEU A 1 86 ? -5.290 11.342 0.036 1.00 95.62 86 LEU A N 1
ATOM 657 C CA . LEU A 1 86 ? -4.929 11.439 -1.375 1.00 95.62 86 LEU A CA 1
ATOM 658 C C . LEU A 1 86 ? -4.778 10.048 -2.011 1.00 95.62 86 LEU A C 1
ATOM 660 O O . LEU A 1 86 ? -5.369 9.780 -3.059 1.00 95.62 86 LEU A O 1
ATOM 664 N N . LEU A 1 87 ? -4.049 9.146 -1.353 1.00 96.50 87 LEU A N 1
ATOM 665 C CA . LEU A 1 87 ? -3.843 7.769 -1.805 1.00 96.50 87 LEU A CA 1
ATOM 666 C C . LEU A 1 87 ? -5.146 6.960 -1.786 1.00 96.50 87 LEU A C 1
ATOM 668 O O . LEU A 1 87 ? -5.418 6.209 -2.721 1.00 96.50 87 LEU A O 1
ATOM 672 N N . ALA A 1 88 ? -5.987 7.128 -0.763 1.00 95.19 88 ALA A N 1
ATOM 673 C CA . ALA A 1 88 ? -7.286 6.466 -0.681 1.00 95.19 88 ALA A CA 1
ATOM 674 C C . ALA A 1 88 ? -8.226 6.921 -1.809 1.00 95.19 88 ALA A C 1
ATOM 676 O O . ALA A 1 88 ? -8.896 6.088 -2.422 1.00 95.19 88 ALA A O 1
ATOM 677 N N . ARG A 1 89 ? -8.236 8.223 -2.135 1.00 94.12 89 ARG A N 1
ATOM 678 C CA . ARG A 1 89 ? -8.956 8.754 -3.303 1.00 94.12 89 ARG A CA 1
ATOM 679 C C . ARG A 1 89 ? -8.427 8.144 -4.601 1.00 94.12 89 ARG A C 1
ATOM 681 O O . ARG A 1 89 ? -9.225 7.676 -5.410 1.00 94.12 89 ARG A O 1
ATOM 688 N N . ALA A 1 90 ? -7.106 8.082 -4.776 1.00 91.69 90 ALA A N 1
ATOM 689 C CA . ALA A 1 90 ? -6.487 7.475 -5.954 1.00 91.69 90 ALA A CA 1
ATOM 690 C C . ALA A 1 90 ? -6.841 5.986 -6.103 1.00 91.69 90 ALA A C 1
ATOM 692 O O . ALA A 1 90 ? -7.191 5.545 -7.196 1.00 91.69 90 ALA A O 1
ATOM 693 N N . ALA A 1 91 ? -6.849 5.229 -5.001 1.00 92.75 91 ALA A N 1
ATOM 694 C CA . ALA A 1 91 ? -7.199 3.810 -4.997 1.00 92.75 91 ALA A CA 1
ATOM 695 C C . ALA A 1 91 ? -8.624 3.527 -5.504 1.00 92.75 91 ALA A C 1
ATOM 697 O O . ALA A 1 91 ? -8.879 2.448 -6.038 1.00 92.75 91 ALA A O 1
ATOM 698 N N . ASN A 1 92 ? -9.546 4.481 -5.360 1.00 90.88 92 ASN A N 1
ATOM 699 C CA . ASN A 1 92 ? -10.918 4.366 -5.857 1.00 90.88 92 ASN A CA 1
ATOM 700 C C . ASN A 1 92 ? -11.061 4.716 -7.349 1.00 90.88 92 ASN A C 1
ATOM 702 O O . ASN A 1 92 ? -12.154 4.597 -7.901 1.00 90.88 92 ASN A O 1
ATOM 706 N N . SER A 1 93 ? -9.986 5.150 -8.011 1.00 89.56 93 SER A N 1
ATOM 707 C CA . SER A 1 93 ? -10.006 5.471 -9.437 1.00 89.56 93 SER A CA 1
ATOM 708 C C . SER A 1 93 ? -9.916 4.212 -10.318 1.00 89.56 93 SER A C 1
ATOM 710 O O . SER A 1 93 ? -9.343 3.203 -9.897 1.00 89.56 93 SER A O 1
ATOM 712 N N . PRO A 1 94 ? -10.385 4.264 -11.582 1.00 85.75 94 PRO A N 1
ATOM 713 C CA . PRO A 1 94 ? -10.223 3.160 -12.534 1.00 85.75 94 PRO A CA 1
ATOM 714 C C . PRO A 1 94 ? -8.761 2.783 -12.818 1.00 85.75 94 PRO A C 1
ATOM 716 O O . PRO A 1 94 ? -8.486 1.660 -13.229 1.00 85.75 94 PRO A O 1
ATOM 719 N N . GLN A 1 95 ? -7.816 3.707 -12.606 1.00 86.62 95 GLN A N 1
ATOM 720 C CA . GLN A 1 95 ? -6.382 3.459 -12.793 1.00 86.62 95 GLN A CA 1
ATOM 721 C C . GLN A 1 95 ? -5.741 2.720 -11.604 1.00 86.62 95 GLN A C 1
ATOM 723 O O . GLN A 1 95 ? -4.581 2.305 -11.689 1.00 86.62 95 GLN A O 1
ATOM 728 N N . GLY A 1 96 ? -6.495 2.527 -10.518 1.00 91.12 96 GLY A N 1
ATOM 729 C CA . GLY A 1 96 ? -6.029 1.891 -9.296 1.00 91.12 96 GLY A CA 1
ATOM 730 C C . GLY A 1 96 ? -5.202 2.815 -8.402 1.00 91.12 96 GLY A C 1
ATOM 731 O O . GLY A 1 96 ? -5.045 4.008 -8.656 1.00 91.12 96 GLY A O 1
ATOM 732 N N . LEU A 1 97 ? -4.667 2.238 -7.328 1.00 94.44 97 LEU A N 1
ATOM 733 C CA . LEU A 1 97 ? -3.732 2.905 -6.429 1.00 94.44 97 LEU A CA 1
ATOM 734 C C . LEU A 1 97 ? -2.388 3.078 -7.140 1.00 94.44 97 LEU A C 1
ATOM 736 O O . LEU A 1 97 ? -1.898 2.132 -7.746 1.00 94.44 97 LEU A O 1
ATOM 740 N N . ALA A 1 98 ? -1.769 4.247 -7.026 1.00 92.12 98 ALA A N 1
ATOM 741 C CA . ALA A 1 98 ? -0.399 4.481 -7.468 1.00 92.12 98 ALA A CA 1
ATOM 742 C C . ALA A 1 98 ? 0.399 5.157 -6.346 1.00 92.12 98 ALA A C 1
ATOM 744 O O . ALA A 1 98 ? -0.201 5.876 -5.541 1.00 92.12 98 ALA A O 1
ATOM 745 N N . PRO A 1 99 ? 1.728 4.961 -6.276 1.00 88.94 99 PRO A N 1
ATOM 746 C CA . PRO A 1 99 ? 2.586 5.812 -5.465 1.00 88.94 99 PRO A CA 1
ATOM 747 C C . PRO A 1 99 ? 2.434 7.260 -5.942 1.00 88.94 99 PRO A C 1
ATOM 749 O O . PRO A 1 99 ? 2.644 7.556 -7.117 1.00 88.94 99 PRO A O 1
ATOM 752 N N . LEU A 1 100 ? 2.019 8.147 -5.042 1.00 88.88 100 LEU A N 1
ATOM 753 C CA . LEU A 1 100 ? 1.893 9.580 -5.301 1.00 88.88 100 LEU A CA 1
ATOM 754 C C . LEU A 1 100 ? 2.936 10.322 -4.482 1.00 88.88 100 LEU A C 1
ATOM 756 O O . LEU A 1 100 ? 3.261 9.874 -3.386 1.00 88.88 100 LEU A O 1
ATOM 760 N N . ALA A 1 101 ? 3.411 11.454 -4.996 1.00 88.62 101 ALA A N 1
ATOM 761 C CA . ALA A 1 101 ? 4.287 12.341 -4.245 1.00 88.62 101 ALA A CA 1
ATOM 762 C C . ALA A 1 101 ? 3.621 12.789 -2.936 1.00 88.62 101 ALA A C 1
ATOM 764 O O . ALA A 1 101 ? 2.395 12.939 -2.859 1.00 88.62 101 ALA A O 1
ATOM 765 N N . GLU A 1 102 ? 4.442 13.004 -1.912 1.00 88.88 102 GLU A N 1
ATOM 766 C CA . GLU A 1 102 ? 3.982 13.528 -0.633 1.00 88.88 102 GLU A CA 1
ATOM 767 C C . GLU A 1 102 ? 3.349 14.917 -0.833 1.00 88.88 102 GLU A C 1
ATOM 769 O O . GLU A 1 102 ? 3.923 15.750 -1.548 1.00 88.88 102 GLU A O 1
ATOM 774 N N . PRO A 1 103 ? 2.187 15.213 -0.228 1.00 86.62 103 PRO A N 1
ATOM 775 C CA . PRO A 1 103 ? 1.600 16.544 -0.288 1.00 86.62 103 PRO A CA 1
ATOM 776 C C . PRO A 1 103 ? 2.593 17.618 0.176 1.00 86.62 103 PRO A C 1
ATOM 778 O O . PRO A 1 103 ? 3.140 17.551 1.271 1.00 86.62 103 PRO A O 1
ATOM 781 N N . GLY A 1 104 ? 2.838 18.621 -0.668 1.00 80.38 104 GLY A N 1
ATOM 782 C CA . GLY A 1 104 ? 3.789 19.696 -0.366 1.00 80.38 104 GLY A CA 1
ATOM 783 C C . GLY A 1 104 ? 5.258 19.356 -0.639 1.00 80.38 104 GLY A C 1
ATOM 784 O O . GLY A 1 104 ? 6.103 20.241 -0.510 1.00 80.38 104 GLY A O 1
ATOM 785 N N . SER A 1 105 ? 5.578 18.132 -1.076 1.00 75.50 105 SER A N 1
ATOM 786 C CA . SER A 1 105 ? 6.882 17.863 -1.686 1.00 75.50 105 SER A CA 1
ATOM 787 C C . SER A 1 105 ? 6.963 18.570 -3.042 1.00 75.50 105 SER A C 1
ATOM 789 O O . SER A 1 105 ? 6.061 18.477 -3.876 1.00 75.50 105 SER A O 1
ATOM 791 N N . VAL A 1 106 ? 8.029 19.342 -3.251 1.00 55.94 106 VAL A N 1
ATOM 792 C CA . VAL A 1 106 ? 8.296 19.977 -4.544 1.00 55.94 106 VAL A CA 1
ATOM 793 C C . VAL A 1 106 ? 8.726 18.868 -5.501 1.00 55.94 106 VAL A C 1
ATOM 795 O O . VAL A 1 106 ? 9.846 18.371 -5.404 1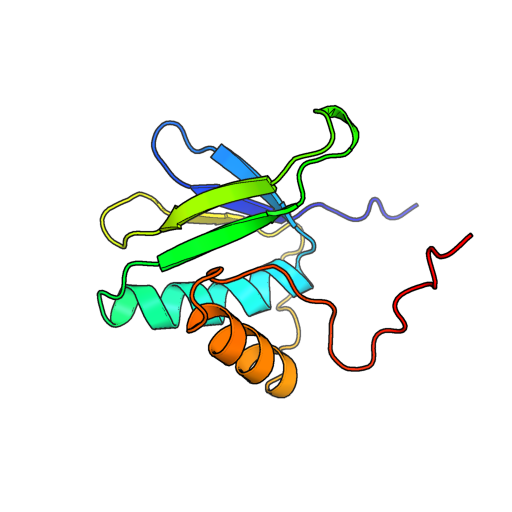.00 55.94 106 VAL A O 1
ATOM 798 N N . GLN A 1 107 ? 7.839 18.456 -6.408 1.00 51.56 107 GLN A N 1
ATOM 799 C CA . GLN A 1 107 ? 8.218 17.635 -7.557 1.00 51.56 107 GLN A CA 1
ATOM 800 C C . GLN A 1 107 ? 9.236 18.457 -8.368 1.00 51.56 107 GLN A C 1
ATOM 802 O O . GLN A 1 107 ? 8.882 19.553 -8.803 1.00 51.56 107 GLN A O 1
ATOM 807 N N . PRO A 1 108 ? 10.488 18.008 -8.568 1.00 44.25 108 PRO A N 1
ATOM 808 C CA . PRO A 1 108 ? 11.391 18.730 -9.450 1.00 44.25 108 PRO A CA 1
ATOM 809 C C . PRO A 1 108 ? 10.774 18.719 -10.850 1.00 44.25 108 PRO A C 1
ATOM 811 O O . PRO A 1 108 ? 10.431 17.641 -11.349 1.00 44.25 108 P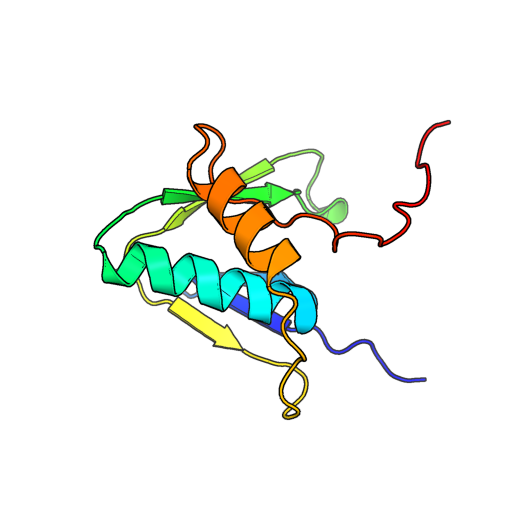RO A O 1
ATOM 814 N N . ASP A 1 109 ? 10.610 19.897 -11.454 1.00 42.19 109 ASP A N 1
ATOM 815 C CA . ASP A 1 109 ? 10.182 20.061 -12.845 1.00 42.19 109 ASP A CA 1
ATOM 816 C C . ASP A 1 109 ? 11.130 19.261 -13.752 1.00 42.19 109 ASP A C 1
ATOM 818 O O . ASP A 1 109 ? 12.209 19.721 -14.114 1.00 42.19 109 ASP A O 1
ATOM 822 N N . HIS A 1 110 ? 10.747 18.041 -14.127 1.00 48.66 110 HIS A N 1
ATOM 823 C CA . HIS A 1 110 ? 11.406 17.305 -15.206 1.00 48.66 110 HIS A CA 1
ATOM 824 C C . HIS A 1 110 ? 10.700 17.651 -16.517 1.00 48.66 110 HIS A C 1
ATOM 826 O O . HIS A 1 110 ? 10.096 16.796 -17.164 1.00 48.66 110 HIS A O 1
ATOM 832 N N . ALA A 1 111 ? 10.738 18.935 -16.868 1.00 35.81 111 ALA A N 1
ATOM 833 C CA . ALA A 1 111 ? 10.271 19.456 -18.141 1.00 35.81 111 ALA A CA 1
ATOM 834 C C . ALA A 1 111 ? 11.374 20.310 -18.778 1.00 35.81 111 ALA A C 1
ATOM 836 O O . ALA A 1 111 ? 11.460 21.513 -18.534 1.00 35.81 111 ALA A O 1
ATOM 837 N N . ALA A 1 112 ? 12.207 19.659 -19.590 1.00 31.23 112 ALA A N 1
ATOM 838 C CA . ALA A 1 112 ? 12.795 20.206 -20.813 1.00 31.23 112 ALA A CA 1
ATOM 839 C C . ALA A 1 112 ? 13.244 19.045 -21.709 1.00 31.23 112 ALA A C 1
ATOM 841 O O . ALA A 1 112 ? 14.035 18.206 -21.222 1.00 31.23 112 ALA A O 1
#

Solvent-accessible surface area (backbone atoms only — not comparable to full-atom values): 6905 Å² total; per-residue (Å²): 135,81,73,84,59,69,8,32,44,31,42,47,88,78,65,45,78,41,81,38,53,49,63,58,47,55,48,49,48,54,47,52,51,57,35,33,77,68,71,47,64,46,40,40,32,39,81,40,55,80,90,78,44,98,53,72,45,73,43,82,44,51,77,92,47,58,73,48,81,46,68,56,64,91,70,84,71,88,82,57,69,70,46,43,51,52,46,48,57,37,42,72,38,98,76,17,25,49,92,68,81,59,81,89,57,81,74,77,84,89,78,132